Protein AF-A0A7X8DZP9-F1 (afdb_monomer)

pLDDT: mean 87.49, std 11.28, range [55.0, 96.06]

Nearest PDB structures (foldseek):
  3dfg-assembly1_A  TM=8.182E-01  e=3.683E-05  Xanthomonas campestris pv. campestris
  3c1d-assembly3_B  TM=9.321E-01  e=4.011E-04  unclassified
  3c1d-assembly3_A  TM=9.259E-01  e=5.972E-04  unclassified
  3e3v-assembly1_A  TM=7.835E-01  e=2.086E-03  Ligilactobacillus salivarius UCC118
  3d5l-assembly1_A  TM=7.276E-01  e=2.695E-02  Limosilactobacillus reuteri subsp. rodentium

Mean predicted aligned error: 5.86 Å

Sequence (107 aa):
LDKLEARDWLSDLRFAQVQVRQHIYKKHGPIRIKIDLQRKGVQADYIEQALAQEATDWFELALACYQSRFTSEINLEFKEKTKRMRFLQSRGFNPDHIRYALETPTE

Secondary structure (DSSP, 8-state):
-HHHHHHHHHHHHHHHHHHHHHHHHTT--HHHHHHHHHHTT--HHHHHHHHHHTT--HHHHHHHHHHTTS---SS--HHHHHHHHHHHHHTT--HHHHHHHHH----

Radius of gyration: 16.61 Å; Cα contacts (8 Å, |Δi|>4): 107; chains: 1; bounding box: 41×18×54 Å

Structure (mmCIF, N/CA/C/O backbone):
data_AF-A0A7X8DZP9-F1
#
_entry.id   AF-A0A7X8DZP9-F1
#
loop_
_atom_site.group_PDB
_atom_site.id
_atom_site.type_symbol
_atom_site.label_atom_id
_atom_site.label_alt_id
_atom_site.label_comp_id
_atom_site.label_asym_id
_atom_site.label_entity_id
_atom_site.label_seq_id
_atom_site.pdbx_PDB_ins_code
_atom_site.Cartn_x
_atom_site.Cartn_y
_atom_site.Cartn_z
_atom_site.occupancy
_atom_site.B_iso_or_equiv
_atom_site.auth_seq_id
_atom_site.auth_comp_id
_atom_site.auth_asym_id
_atom_site.auth_atom_id
_atom_site.pdbx_PDB_model_num
ATOM 1 N N . LEU A 1 1 ? -19.260 1.835 32.984 1.00 57.28 1 LEU A N 1
ATOM 2 C CA . LEU A 1 1 ? -18.361 2.685 32.168 1.00 57.28 1 LEU A CA 1
ATOM 3 C C . LEU A 1 1 ? -18.331 2.200 30.708 1.00 57.28 1 LEU A C 1
ATOM 5 O O . LEU A 1 1 ? -18.151 2.989 29.796 1.00 57.28 1 LEU A O 1
ATOM 9 N N . ASP A 1 2 ? -18.689 0.936 30.492 1.00 58.47 2 ASP A N 1
ATOM 10 C CA . ASP A 1 2 ? -18.555 0.139 29.261 1.00 58.47 2 ASP A CA 1
ATOM 11 C C . ASP A 1 2 ? -19.340 0.616 28.023 1.00 58.47 2 ASP A C 1
ATOM 13 O O . ASP A 1 2 ? -19.039 0.227 26.899 1.00 58.47 2 ASP A O 1
ATOM 17 N N . LYS A 1 3 ? -20.365 1.464 28.186 1.00 55.00 3 LYS A N 1
ATOM 18 C CA . LYS A 1 3 ? -21.207 1.912 27.056 1.00 55.00 3 LYS A CA 1
ATOM 19 C C . LYS A 1 3 ? -20.599 3.058 26.241 1.00 55.00 3 LYS A C 1
ATOM 21 O O . LYS A 1 3 ? -21.019 3.261 25.103 1.00 55.00 3 LYS A O 1
ATOM 26 N N . LEU A 1 4 ? -19.671 3.822 26.820 1.00 55.97 4 LEU A N 1
ATOM 27 C CA . LEU A 1 4 ? -18.986 4.916 26.122 1.00 55.97 4 LEU A CA 1
ATOM 28 C C . LEU A 1 4 ? -17.803 4.382 25.314 1.00 55.97 4 LEU A C 1
ATOM 30 O O . LEU A 1 4 ? -17.707 4.679 24.129 1.00 55.97 4 LEU A O 1
ATOM 34 N N . GLU A 1 5 ? -17.011 3.489 25.908 1.00 55.75 5 GLU A N 1
ATOM 35 C CA . GLU A 1 5 ? -15.879 2.847 25.233 1.00 55.75 5 GLU A CA 1
ATOM 36 C C . GLU A 1 5 ? -16.332 2.067 23.993 1.00 55.75 5 GLU A C 1
ATOM 38 O O . GLU A 1 5 ? -15.810 2.291 22.909 1.00 55.75 5 GLU A O 1
ATOM 43 N N . ALA A 1 6 ? -17.406 1.273 24.086 1.00 58.91 6 ALA A N 1
ATOM 44 C CA . ALA A 1 6 ? -17.943 0.556 22.926 1.00 58.91 6 ALA A CA 1
ATOM 45 C C . ALA A 1 6 ? -18.430 1.477 21.782 1.00 58.91 6 ALA A C 1
ATOM 47 O O . ALA A 1 6 ? -18.438 1.069 20.618 1.00 58.91 6 ALA A O 1
ATOM 48 N N . ARG A 1 7 ? -18.852 2.714 22.088 1.00 59.50 7 ARG A N 1
ATOM 49 C CA . ARG A 1 7 ? -19.277 3.703 21.081 1.00 59.50 7 ARG A CA 1
ATOM 50 C C . ARG A 1 7 ? -18.092 4.388 20.410 1.00 59.50 7 ARG A C 1
ATOM 52 O O . ARG A 1 7 ? -18.136 4.555 19.191 1.00 59.50 7 ARG A O 1
ATOM 59 N N . ASP A 1 8 ? -17.056 4.728 21.170 1.00 61.78 8 ASP A N 1
ATOM 60 C CA . ASP A 1 8 ? -15.810 5.265 20.615 1.00 61.78 8 ASP A CA 1
ATOM 61 C C . ASP A 1 8 ? -15.100 4.212 19.752 1.00 61.78 8 ASP A C 1
ATOM 63 O O . ASP A 1 8 ? -14.679 4.506 18.636 1.00 61.78 8 ASP A O 1
ATOM 67 N N . TRP A 1 9 ? -15.102 2.945 20.175 1.00 60.16 9 TRP A N 1
ATOM 68 C CA . TRP A 1 9 ? -14.533 1.827 19.412 1.00 60.16 9 TRP A CA 1
ATOM 69 C C . TRP A 1 9 ? -15.204 1.620 18.049 1.00 60.16 9 TRP A C 1
ATOM 71 O O . TRP A 1 9 ? -14.531 1.407 17.038 1.00 60.16 9 TRP A O 1
ATOM 81 N N . LEU A 1 10 ? -16.538 1.725 17.987 1.00 64.69 10 LEU A N 1
ATOM 82 C CA . LEU A 1 10 ? -17.269 1.640 16.718 1.00 64.69 10 LEU A CA 1
ATOM 83 C C . LEU A 1 10 ? -16.968 2.828 15.791 1.00 64.69 10 LEU A C 1
ATOM 85 O O . LEU A 1 10 ? -17.066 2.697 14.567 1.00 64.69 10 LEU A O 1
ATOM 89 N N . SER A 1 11 ? -16.630 3.985 16.365 1.00 79.62 11 SER A N 1
ATOM 90 C CA . SER A 1 11 ? -16.217 5.169 15.615 1.00 79.62 11 SER A CA 1
ATOM 91 C C . SER A 1 11 ? -14.817 4.984 15.030 1.00 79.62 11 SER A C 1
ATOM 93 O O . SER A 1 11 ? -14.631 5.220 13.836 1.00 79.62 11 SER A O 1
ATOM 95 N N . ASP A 1 12 ? -13.870 4.472 15.819 1.00 84.50 12 ASP A N 1
ATOM 96 C CA . ASP A 1 12 ? -12.480 4.259 15.400 1.00 84.50 12 ASP A CA 1
ATOM 97 C C . ASP A 1 12 ? -12.354 3.219 14.288 1.00 84.50 12 ASP A C 1
ATOM 99 O O . ASP A 1 12 ? -11.662 3.462 13.296 1.00 84.50 12 ASP A O 1
ATOM 103 N N . LEU A 1 13 ? -13.069 2.094 14.386 1.00 88.75 13 LEU A N 1
ATOM 104 C CA . LEU A 1 13 ? -13.073 1.090 13.321 1.00 88.75 13 LEU A CA 1
ATOM 105 C C . LEU A 1 13 ? -13.692 1.643 12.031 1.00 88.75 13 LEU A C 1
ATOM 107 O O . 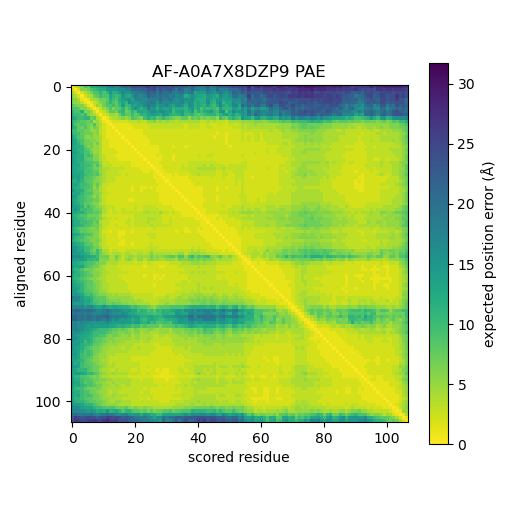LEU A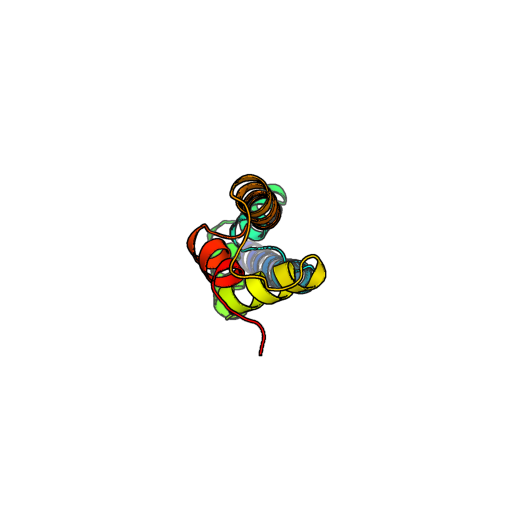 1 13 ? -13.130 1.473 10.948 1.00 88.75 13 LEU A O 1
ATOM 111 N N . ARG A 1 14 ? -14.829 2.346 12.126 1.00 88.62 14 ARG A N 1
ATOM 112 C CA . ARG A 1 14 ? -15.471 2.960 10.953 1.00 88.62 14 ARG A CA 1
ATOM 113 C C . ARG A 1 14 ? -14.573 4.023 10.326 1.00 88.62 14 ARG A C 1
ATOM 115 O O . ARG A 1 14 ? -14.469 4.110 9.102 1.00 88.62 14 ARG A O 1
ATOM 122 N N . PHE A 1 15 ? -13.908 4.820 11.155 1.00 90.38 15 PHE A N 1
ATOM 123 C CA . PHE A 1 15 ? -12.929 5.793 10.703 1.00 90.38 15 PHE A CA 1
ATOM 124 C C . PHE A 1 15 ? -11.763 5.103 9.987 1.00 90.38 15 PHE A C 1
ATOM 126 O O . PHE A 1 15 ? -11.425 5.499 8.871 1.00 90.38 15 PHE A O 1
ATOM 133 N N . ALA A 1 16 ? -11.209 4.033 10.565 1.00 93.50 16 ALA A N 1
ATOM 134 C CA . ALA A 1 16 ? -10.149 3.239 9.957 1.00 93.50 16 ALA A CA 1
ATOM 135 C C . ALA A 1 16 ? -10.561 2.698 8.580 1.00 93.50 16 ALA A C 1
ATOM 137 O O . ALA A 1 16 ? -9.837 2.909 7.611 1.00 93.50 16 ALA A O 1
ATOM 138 N N . GLN A 1 17 ? -11.750 2.101 8.455 1.00 93.50 17 GLN A N 1
ATOM 139 C CA . GLN A 1 17 ? -12.287 1.593 7.183 1.00 93.50 17 GLN A CA 1
ATOM 140 C C . GLN A 1 17 ? -12.382 2.684 6.109 1.00 93.50 17 GLN A C 1
ATOM 142 O O . GLN A 1 17 ? -11.913 2.506 4.984 1.00 93.50 17 GLN A O 1
ATOM 147 N N . VAL A 1 18 ? -12.962 3.841 6.447 1.00 93.62 18 VAL A N 1
ATOM 148 C CA . VAL A 1 18 ? -13.096 4.961 5.500 1.00 93.62 18 VAL A CA 1
ATOM 149 C C . VAL A 1 18 ? -11.723 5.452 5.045 1.00 93.62 18 VAL A C 1
ATOM 151 O O . VAL A 1 18 ? -11.512 5.696 3.857 1.00 93.62 18 VAL A O 1
ATOM 154 N N . GLN A 1 19 ? -10.771 5.574 5.967 1.00 93.88 19 GLN A N 1
ATOM 155 C CA . GLN A 1 19 ? -9.405 5.979 5.644 1.00 93.88 19 GLN A CA 1
ATOM 156 C C . GLN A 1 19 ? -8.693 4.937 4.772 1.00 93.88 19 GLN A C 1
ATOM 158 O O . GLN A 1 19 ? -8.098 5.311 3.764 1.00 93.88 19 GLN A O 1
ATOM 163 N N . VAL A 1 20 ? -8.792 3.644 5.096 1.00 94.75 20 VAL A N 1
ATOM 164 C CA . VAL A 1 20 ? -8.239 2.547 4.283 1.00 94.75 20 VAL A CA 1
ATOM 165 C C . VAL A 1 20 ? -8.743 2.658 2.842 1.00 94.75 20 VAL A C 1
ATOM 167 O O . VAL A 1 20 ? -7.930 2.756 1.923 1.00 94.75 20 VAL A O 1
ATOM 170 N N . ARG A 1 21 ? -10.061 2.788 2.637 1.00 93.81 21 ARG A N 1
ATOM 171 C CA . ARG A 1 21 ? -10.665 2.968 1.303 1.00 93.81 21 ARG A CA 1
ATOM 172 C C . ARG A 1 21 ? -10.138 4.187 0.562 1.00 93.81 21 ARG A C 1
ATOM 174 O O . ARG A 1 21 ? -9.775 4.096 -0.609 1.00 93.81 21 ARG A O 1
ATOM 181 N N . GLN A 1 22 ? -10.056 5.334 1.236 1.00 94.12 22 GLN A N 1
ATOM 182 C CA . GLN A 1 22 ? -9.516 6.555 0.632 1.00 94.12 22 GLN A CA 1
ATOM 183 C C . GLN A 1 22 ? -8.060 6.383 0.189 1.00 94.12 22 GLN A C 1
ATOM 185 O O . GLN A 1 22 ? -7.651 6.925 -0.839 1.00 94.12 22 GLN A O 1
ATOM 190 N N . HIS A 1 23 ? -7.264 5.651 0.961 1.00 94.50 23 HIS A N 1
ATOM 191 C CA . HIS A 1 23 ? -5.881 5.369 0.615 1.00 94.50 23 HIS A CA 1
ATOM 192 C C . HIS A 1 23 ? -5.750 4.355 -0.527 1.00 94.50 23 HIS A C 1
ATOM 194 O O . HIS A 1 23 ? -4.905 4.554 -1.400 1.00 94.50 23 HIS A O 1
ATOM 200 N N . ILE A 1 24 ? -6.598 3.325 -0.564 1.00 94.12 24 ILE A N 1
ATOM 201 C CA . ILE A 1 24 ? -6.661 2.363 -1.674 1.00 94.12 24 ILE A CA 1
ATOM 202 C C . ILE A 1 24 ? -7.027 3.082 -2.971 1.00 94.12 24 ILE A C 1
ATOM 204 O O . ILE A 1 24 ? -6.340 2.918 -3.974 1.00 94.12 24 ILE A O 1
ATOM 208 N N . TYR A 1 25 ? -8.018 3.978 -2.937 1.00 92.88 25 TYR A N 1
ATOM 209 C CA . TYR A 1 25 ? -8.380 4.802 -4.094 1.00 92.88 25 TYR A CA 1
ATOM 210 C C . TYR A 1 25 ? -7.203 5.661 -4.595 1.00 92.88 25 TYR A C 1
ATOM 212 O O . TYR A 1 25 ? -7.016 5.856 -5.795 1.00 92.88 25 TYR A O 1
ATOM 220 N N . LYS A 1 26 ? -6.349 6.133 -3.678 1.00 93.06 26 LYS A N 1
ATOM 221 C CA . LYS A 1 26 ? -5.102 6.859 -3.988 1.00 93.06 26 LYS A CA 1
ATOM 222 C C . LYS A 1 26 ? -3.926 5.944 -4.358 1.00 93.06 26 LYS A C 1
ATOM 224 O O . LYS A 1 26 ? -2.829 6.446 -4.608 1.00 93.06 26 LYS A O 1
ATOM 229 N N . LYS A 1 27 ? -4.137 4.626 -4.409 1.00 94.19 27 LYS A N 1
ATOM 230 C CA . LYS A 1 27 ? -3.128 3.599 -4.699 1.00 94.19 27 LYS A CA 1
ATOM 231 C C . LYS A 1 27 ? -1.947 3.639 -3.723 1.00 94.19 27 LYS A C 1
ATOM 233 O O . LYS A 1 27 ? -0.781 3.574 -4.117 1.00 94.19 27 LYS A O 1
ATOM 238 N N . HIS A 1 28 ? -2.247 3.813 -2.439 1.00 95.19 28 HIS A N 1
ATOM 239 C CA . HIS A 1 28 ? -1.269 3.670 -1.366 1.00 95.19 28 HIS A CA 1
ATOM 240 C C . HIS A 1 28 ? -1.180 2.211 -0.918 1.00 95.19 28 HIS A C 1
ATOM 242 O O . HIS A 1 28 ? -2.192 1.526 -0.805 1.00 95.19 28 HIS A O 1
ATOM 248 N N . GLY A 1 29 ? 0.038 1.758 -0.635 1.00 94.25 29 GLY A N 1
ATOM 249 C CA . GLY A 1 29 ? 0.283 0.425 -0.106 1.00 94.25 29 GLY A CA 1
ATOM 250 C C . GLY A 1 29 ? -0.002 0.317 1.398 1.00 94.25 29 GLY A C 1
ATOM 251 O O . GLY A 1 29 ? -0.132 1.333 2.097 1.00 94.25 29 GLY A O 1
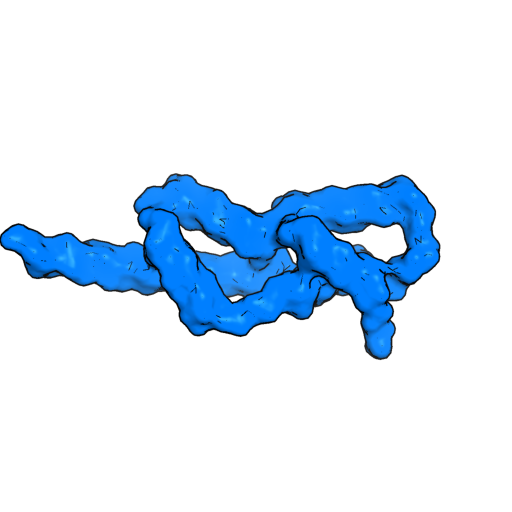ATOM 252 N N . PRO A 1 30 ? -0.050 -0.916 1.925 1.00 94.56 30 PRO A N 1
ATOM 253 C CA . PRO A 1 30 ? -0.514 -1.191 3.282 1.00 94.56 30 PRO A CA 1
ATOM 254 C C . PRO A 1 30 ? 0.378 -0.559 4.360 1.00 94.56 30 PRO A C 1
ATOM 256 O O . PRO A 1 30 ? -0.135 -0.094 5.378 1.00 94.56 30 PRO A O 1
ATOM 259 N N . ILE A 1 31 ? 1.696 -0.446 4.128 1.00 94.81 31 ILE A N 1
ATOM 260 C CA . ILE A 1 31 ? 2.617 0.194 5.084 1.00 94.81 31 ILE A CA 1
ATOM 261 C C . ILE A 1 31 ? 2.244 1.666 5.268 1.00 94.81 31 ILE A C 1
ATOM 263 O O . ILE A 1 31 ? 2.169 2.162 6.393 1.00 94.81 31 ILE A O 1
ATOM 267 N N . ARG A 1 32 ? 1.997 2.380 4.161 1.00 95.00 32 ARG A N 1
ATOM 268 C CA . ARG A 1 32 ? 1.668 3.809 4.215 1.00 95.00 32 ARG A CA 1
ATOM 269 C C . ARG A 1 32 ? 0.348 4.033 4.93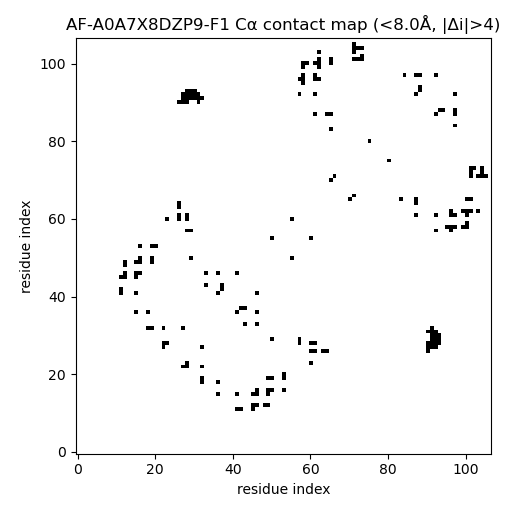9 1.00 95.00 32 ARG A C 1
ATOM 271 O O . ARG A 1 32 ? 0.255 4.948 5.751 1.00 95.00 32 ARG A O 1
ATOM 278 N N . ILE A 1 33 ? -0.638 3.184 4.656 1.00 94.69 33 ILE A N 1
ATOM 279 C CA . ILE A 1 33 ? -1.952 3.212 5.300 1.00 94.69 33 ILE A CA 1
ATOM 280 C C . ILE A 1 33 ? -1.809 3.041 6.812 1.00 94.69 33 ILE A C 1
ATOM 282 O O . ILE A 1 33 ? -2.312 3.874 7.565 1.00 94.69 33 ILE A O 1
ATOM 286 N N . LYS A 1 34 ? -1.059 2.022 7.250 1.00 94.75 34 LYS A N 1
ATOM 287 C CA . LYS A 1 34 ? -0.823 1.749 8.672 1.00 94.75 34 LYS A CA 1
ATOM 288 C C . LYS A 1 34 ? -0.155 2.932 9.373 1.00 94.75 34 LYS A C 1
ATOM 290 O O . LYS A 1 34 ? -0.658 3.379 10.397 1.00 94.75 34 LYS A O 1
ATOM 295 N N . ILE A 1 35 ? 0.904 3.499 8.793 1.00 94.81 35 ILE A N 1
ATOM 296 C CA . ILE A 1 35 ? 1.607 4.657 9.372 1.00 94.81 35 ILE A CA 1
ATOM 297 C C . ILE A 1 35 ? 0.689 5.883 9.474 1.00 94.81 35 ILE A C 1
ATOM 299 O O . ILE A 1 35 ? 0.659 6.543 10.512 1.00 94.81 35 ILE A O 1
ATOM 303 N N . ASP A 1 36 ? -0.054 6.210 8.414 1.00 94.12 36 ASP A N 1
ATOM 304 C CA . ASP A 1 36 ? -0.903 7.406 8.402 1.00 94.12 36 ASP A CA 1
ATOM 305 C C . ASP A 1 36 ? -2.094 7.274 9.369 1.00 94.12 36 ASP A C 1
ATOM 307 O O . ASP A 1 36 ? -2.490 8.265 9.983 1.00 94.12 36 ASP A O 1
ATOM 311 N N . LEU A 1 37 ? -2.630 6.065 9.563 1.00 93.19 37 LEU A N 1
ATOM 312 C CA . LEU A 1 37 ? -3.666 5.785 10.563 1.00 93.19 37 LEU A CA 1
ATOM 313 C C . LEU A 1 37 ? -3.129 5.800 11.997 1.00 93.19 37 LEU A C 1
ATOM 315 O O . LEU A 1 37 ? -3.741 6.422 12.863 1.00 93.19 37 LEU A O 1
ATOM 319 N N . GLN A 1 38 ? -1.962 5.201 12.240 1.00 93.50 38 GLN A N 1
ATOM 320 C CA . GLN A 1 38 ? -1.304 5.241 13.551 1.00 93.50 38 GLN A CA 1
ATOM 321 C C . GLN A 1 38 ? -1.009 6.682 13.984 1.00 93.50 38 GLN A C 1
ATOM 323 O O . GLN A 1 38 ? -1.249 7.053 15.129 1.00 93.50 38 GLN A O 1
ATOM 328 N N . ARG A 1 39 ? -0.563 7.537 13.054 1.00 92.75 39 ARG A N 1
ATOM 329 C CA . ARG A 1 39 ? -0.349 8.974 13.311 1.00 92.75 39 ARG A CA 1
ATOM 330 C C . ARG A 1 39 ? -1.625 9.732 13.667 1.00 92.75 39 ARG A C 1
ATOM 332 O O . ARG A 1 39 ? -1.545 10.758 14.331 1.00 92.75 39 ARG A O 1
ATOM 339 N N . LYS A 1 40 ? -2.784 9.247 13.221 1.00 90.25 40 LYS A N 1
ATOM 340 C CA . LYS A 1 40 ? -4.103 9.802 13.557 1.00 90.25 40 LYS A CA 1
ATOM 341 C C . LYS A 1 40 ? -4.655 9.264 14.882 1.00 90.25 40 LYS A C 1
ATOM 343 O O . LYS A 1 40 ? -5.766 9.629 15.243 1.00 90.25 40 LYS A O 1
ATOM 348 N N . GLY A 1 41 ? -3.898 8.425 15.594 1.00 89.50 41 GLY A N 1
ATOM 349 C CA . GLY A 1 41 ? -4.289 7.864 16.888 1.00 89.50 41 GLY A CA 1
ATOM 350 C C . GLY A 1 41 ? -5.137 6.595 16.802 1.00 89.50 41 GLY A C 1
ATOM 351 O O . GLY A 1 41 ? -5.623 6.131 17.826 1.00 89.50 41 GLY A O 1
ATOM 352 N N . VAL A 1 42 ? -5.307 6.012 15.611 1.00 91.19 42 VAL A N 1
ATOM 353 C CA . VAL A 1 42 ? -6.076 4.771 15.451 1.00 91.19 42 VAL A CA 1
ATOM 354 C C . VAL A 1 42 ? -5.261 3.592 15.979 1.00 91.19 42 VAL A C 1
ATOM 356 O O . VAL A 1 42 ? -4.095 3.421 15.608 1.00 91.19 42 VAL A O 1
ATOM 359 N N . GLN A 1 43 ? -5.874 2.762 16.825 1.00 91.38 43 GLN A N 1
ATOM 360 C CA . GLN A 1 43 ? -5.211 1.576 17.366 1.00 91.38 43 GLN A CA 1
ATOM 361 C C . GLN A 1 43 ? -4.867 0.559 16.271 1.00 91.38 43 GLN A C 1
ATOM 363 O O . GLN A 1 43 ? -5.604 0.397 15.297 1.00 91.38 43 GLN A O 1
ATOM 368 N N . ALA A 1 44 ? -3.749 -0.151 16.452 1.00 90.38 44 ALA A N 1
ATOM 369 C CA . ALA A 1 44 ? -3.250 -1.128 15.484 1.00 90.38 44 ALA A CA 1
ATOM 370 C C . ALA A 1 44 ? -4.290 -2.211 15.153 1.00 90.38 44 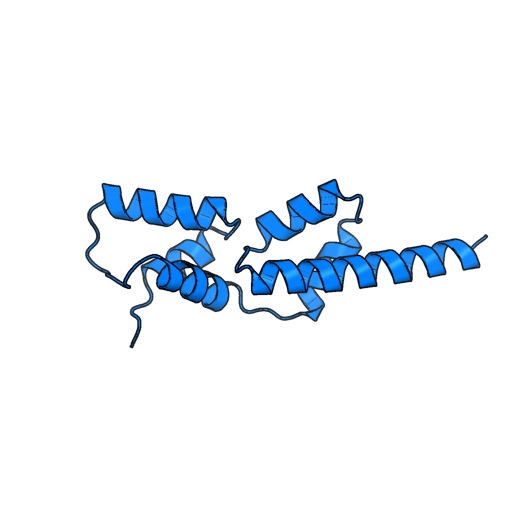ALA A C 1
ATOM 372 O O . ALA A 1 44 ? -4.474 -2.521 13.978 1.00 90.38 44 ALA A O 1
ATOM 373 N N . ASP A 1 45 ? -5.024 -2.689 16.156 1.00 91.75 45 ASP A N 1
ATOM 374 C CA . ASP A 1 45 ? -6.047 -3.725 16.000 1.00 91.75 45 ASP A CA 1
ATOM 375 C C . ASP A 1 45 ? -7.166 -3.286 15.043 1.00 91.75 45 ASP A C 1
ATOM 377 O O . ASP A 1 45 ? -7.577 -4.053 14.172 1.00 91.75 45 ASP A O 1
ATOM 381 N N . TYR A 1 46 ? -7.623 -2.030 15.131 1.00 92.25 46 TYR A N 1
ATOM 382 C CA . TYR A 1 46 ? -8.641 -1.492 14.218 1.00 92.25 46 TYR A CA 1
ATOM 383 C C . TYR A 1 46 ? -8.112 -1.292 12.802 1.00 92.25 46 TYR A C 1
ATOM 385 O O . TYR A 1 46 ? -8.851 -1.482 11.837 1.00 92.25 46 TYR A O 1
ATOM 393 N N . ILE A 1 47 ? -6.836 -0.929 12.658 1.00 92.69 47 ILE A N 1
ATOM 394 C CA . ILE A 1 47 ? -6.192 -0.809 11.346 1.00 92.69 47 ILE A CA 1
ATOM 395 C C . ILE A 1 47 ? -6.125 -2.181 10.677 1.00 92.69 47 ILE A C 1
ATOM 397 O O . ILE A 1 47 ? -6.477 -2.308 9.507 1.00 92.69 47 ILE A O 1
ATOM 401 N N . GLU A 1 48 ? -5.692 -3.204 11.411 1.00 92.50 48 GLU A N 1
ATOM 402 C CA . GLU A 1 48 ? -5.573 -4.567 10.892 1.00 92.50 48 GLU A CA 1
ATOM 403 C C . GLU A 1 48 ? -6.941 -5.154 10.549 1.00 92.50 48 GLU A C 1
ATOM 405 O O . GLU A 1 48 ? -7.109 -5.695 9.457 1.00 92.50 48 GLU A O 1
ATOM 410 N N . GLN A 1 49 ? -7.951 -4.939 11.397 1.00 92.75 49 GLN A N 1
ATOM 411 C CA . GLN A 1 49 ? -9.333 -5.306 11.086 1.00 92.75 49 GLN A CA 1
ATOM 412 C C . GLN A 1 49 ? -9.861 -4.589 9.836 1.00 92.75 49 GLN A C 1
ATOM 414 O O . GLN A 1 49 ? -10.459 -5.230 8.973 1.00 92.75 49 GLN A O 1
ATOM 419 N N . ALA A 1 50 ? -9.634 -3.280 9.703 1.00 92.69 50 ALA A N 1
ATOM 420 C CA . ALA A 1 50 ? -10.087 -2.515 8.544 1.00 92.69 50 ALA A CA 1
ATOM 421 C C . ALA A 1 50 ? -9.400 -2.963 7.242 1.00 92.69 50 ALA A C 1
ATOM 423 O O . ALA A 1 50 ? -10.061 -3.089 6.214 1.00 92.69 50 ALA A O 1
ATOM 424 N N . LEU A 1 51 ? -8.091 -3.238 7.285 1.00 91.75 51 LEU A N 1
ATOM 425 C CA . LEU A 1 51 ? -7.341 -3.769 6.142 1.00 91.75 51 LEU A CA 1
ATOM 426 C C . LEU A 1 51 ? -7.820 -5.173 5.751 1.00 91.75 51 LEU A C 1
ATOM 428 O O . LEU A 1 51 ? -7.956 -5.455 4.563 1.00 91.75 51 LEU A O 1
ATOM 432 N N . ALA A 1 52 ? -8.094 -6.037 6.732 1.00 91.06 52 ALA A N 1
ATOM 433 C CA . ALA A 1 52 ? -8.574 -7.394 6.489 1.00 91.06 52 ALA A CA 1
ATOM 434 C C . ALA A 1 52 ? -9.981 -7.413 5.870 1.00 91.06 52 ALA A C 1
ATOM 436 O O .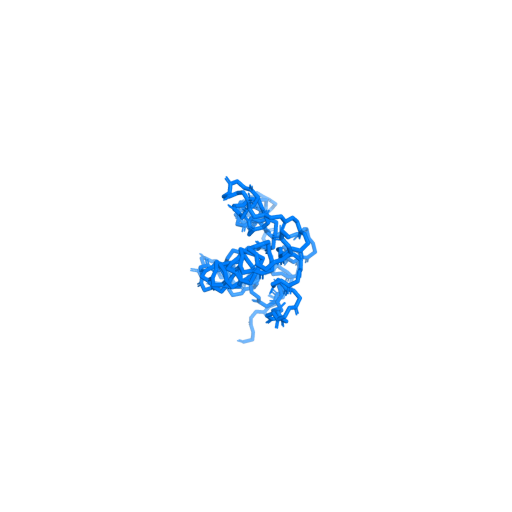 ALA A 1 52 ? -10.242 -8.196 4.961 1.00 91.06 52 ALA A O 1
ATOM 437 N N . GLN A 1 53 ? -10.881 -6.537 6.326 1.00 91.06 53 GLN A N 1
ATOM 438 C CA . GLN A 1 53 ? -12.259 -6.475 5.827 1.00 91.06 53 GLN A CA 1
ATOM 439 C C . GLN A 1 53 ? -12.373 -5.947 4.397 1.00 91.06 53 GLN A C 1
ATOM 441 O O . GLN A 1 53 ? -13.284 -6.344 3.678 1.00 91.06 53 GLN A O 1
ATOM 446 N N . GLU A 1 54 ? -11.468 -5.063 3.979 1.00 88.94 54 GLU A N 1
ATOM 447 C CA . GLU A 1 54 ? -11.483 -4.534 2.614 1.00 88.94 54 GLU A CA 1
ATOM 448 C C . GLU A 1 54 ? -10.956 -5.556 1.586 1.00 88.94 54 GLU A C 1
ATOM 450 O O . GLU A 1 54 ? -11.130 -5.347 0.389 1.00 88.94 54 GLU A O 1
ATOM 455 N N . ALA A 1 55 ? -10.323 -6.653 2.040 1.00 83.25 55 ALA A N 1
ATOM 456 C CA . ALA A 1 55 ? -9.865 -7.784 1.221 1.00 83.25 55 ALA A CA 1
ATOM 457 C C . ALA A 1 55 ? -9.132 -7.365 -0.071 1.00 83.25 55 ALA A C 1
ATOM 459 O O . ALA A 1 55 ? -9.307 -7.954 -1.136 1.00 83.25 55 ALA A O 1
ATOM 460 N N . THR A 1 56 ? -8.335 -6.298 0.012 1.00 89.38 56 THR A N 1
ATOM 461 C CA . THR A 1 56 ? -7.709 -5.678 -1.157 1.00 89.38 56 THR A CA 1
ATOM 462 C C . THR A 1 56 ? -6.536 -6.502 -1.660 1.00 89.38 56 THR A C 1
ATOM 464 O O . THR A 1 56 ? -5.639 -6.853 -0.890 1.00 89.38 56 THR A O 1
ATOM 467 N N . ASP A 1 57 ? -6.493 -6.726 -2.971 1.00 94.00 57 ASP A N 1
ATOM 468 C CA . ASP A 1 57 ? -5.311 -7.272 -3.622 1.00 94.00 57 ASP A CA 1
ATOM 469 C C . ASP A 1 57 ? -4.225 -6.191 -3.744 1.00 94.00 57 ASP A C 1
ATOM 471 O O . ASP A 1 57 ? -4.269 -5.286 -4.585 1.00 94.00 57 ASP A O 1
ATOM 475 N N . TRP A 1 58 ? -3.236 -6.264 -2.855 1.00 94.44 58 TRP A N 1
ATOM 476 C CA . TRP A 1 58 ? -2.129 -5.315 -2.824 1.00 94.44 58 TRP A CA 1
ATOM 477 C C . TRP A 1 58 ? -1.147 -5.482 -3.985 1.00 94.44 58 TRP A C 1
ATOM 479 O O . TRP A 1 58 ? -0.427 -4.525 -4.285 1.00 94.44 58 TRP A O 1
ATOM 489 N N . PHE A 1 59 ? -1.098 -6.659 -4.615 1.00 94.81 59 PHE A N 1
ATOM 490 C CA . PHE A 1 59 ? -0.258 -6.918 -5.781 1.00 94.81 59 PHE A CA 1
ATOM 491 C C . PHE A 1 59 ? -0.835 -6.198 -6.998 1.00 94.81 59 PHE A C 1
ATOM 493 O O . PHE A 1 59 ? -0.141 -5.384 -7.614 1.00 94.81 59 PHE A O 1
ATOM 500 N N . GLU A 1 60 ? -2.130 -6.384 -7.251 1.00 94.19 60 GLU A N 1
ATOM 501 C CA . GLU A 1 60 ? -2.852 -5.686 -8.319 1.00 94.19 60 GLU A CA 1
ATOM 502 C C . GLU A 1 60 ? -2.875 -4.170 -8.096 1.00 94.19 60 GLU A C 1
ATOM 504 O O . GLU A 1 60 ? -2.644 -3.382 -9.016 1.00 94.19 60 GLU A O 1
ATOM 509 N N . LEU A 1 61 ? -3.053 -3.718 -6.848 1.00 94.94 61 LEU A N 1
ATOM 510 C CA . LEU A 1 61 ? -3.000 -2.288 -6.541 1.00 94.94 61 LEU A CA 1
ATOM 511 C C . LEU A 1 61 ? -1.606 -1.687 -6.797 1.00 94.94 61 LEU A C 1
ATOM 513 O O . LEU A 1 61 ? -1.500 -0.547 -7.264 1.00 94.94 61 LEU A O 1
ATOM 517 N N . ALA A 1 62 ? -0.533 -2.431 -6.505 1.00 94.75 62 ALA A N 1
ATOM 518 C CA . ALA A 1 62 ? 0.834 -2.005 -6.798 1.00 94.75 62 ALA A CA 1
ATOM 519 C C . ALA A 1 62 ? 1.084 -1.921 -8.307 1.00 94.75 62 ALA A C 1
ATOM 521 O O . ALA A 1 62 ? 1.658 -0.929 -8.767 1.00 94.75 62 ALA A O 1
ATOM 522 N N . LEU A 1 63 ? 0.602 -2.904 -9.072 1.00 93.44 63 LEU A N 1
ATOM 523 C CA . LEU A 1 63 ? 0.673 -2.917 -10.531 1.00 93.44 63 LEU A CA 1
ATOM 524 C C . LEU A 1 63 ? -0.096 -1.731 -11.133 1.00 93.44 63 LEU A C 1
ATOM 526 O O . LEU A 1 63 ? 0.478 -0.936 -11.877 1.00 93.44 63 LEU A O 1
ATOM 530 N N . ALA A 1 64 ? -1.338 -1.500 -10.707 1.00 93.19 64 ALA A N 1
ATOM 531 C CA . ALA A 1 64 ? -2.141 -0.358 -11.143 1.00 93.19 64 ALA A CA 1
ATOM 532 C C . ALA A 1 64 ? -1.534 0.999 -10.731 1.00 93.19 64 ALA A C 1
ATOM 534 O O . ALA A 1 64 ? -1.742 2.028 -11.392 1.00 93.19 64 ALA A O 1
ATOM 535 N N . CYS A 1 65 ? -0.804 1.051 -9.610 1.00 94.06 65 CYS A N 1
ATOM 536 C CA . CYS A 1 65 ? -0.034 2.228 -9.204 1.00 94.06 65 CYS A CA 1
ATOM 537 C C . CYS A 1 65 ? 1.164 2.447 -10.124 1.00 94.06 65 CYS A C 1
ATOM 539 O O . CYS A 1 65 ? 1.443 3.580 -10.522 1.00 94.06 65 CYS A O 1
ATOM 541 N N . TYR A 1 66 ? 1.873 1.377 -10.455 1.00 93.25 66 TYR A N 1
ATOM 542 C CA . TYR A 1 66 ? 3.026 1.405 -11.333 1.00 93.25 66 TYR A CA 1
ATOM 543 C C . TYR A 1 66 ? 2.648 1.844 -12.752 1.00 93.25 66 TYR A C 1
ATOM 545 O O . TYR A 1 66 ? 3.182 2.845 -13.233 1.00 93.25 66 TYR A O 1
ATOM 553 N N . GLN A 1 67 ? 1.644 1.197 -13.348 1.00 91.50 67 GLN A N 1
ATOM 554 C CA . GLN A 1 67 ? 1.122 1.482 -14.689 1.00 91.50 67 GLN A CA 1
ATOM 555 C C . GLN A 1 67 ? 0.592 2.913 -14.838 1.00 91.50 67 GLN A C 1
ATOM 557 O O . GLN A 1 67 ? 0.635 3.490 -15.917 1.00 91.50 67 GLN A O 1
ATOM 562 N N . SER A 1 68 ? 0.136 3.542 -13.745 1.00 91.06 68 SER A N 1
ATOM 563 C CA . SER A 1 68 ? -0.305 4.945 -13.791 1.00 91.06 68 SER A CA 1
ATOM 564 C C . SER A 1 68 ? 0.817 5.949 -14.070 1.00 91.06 68 SER A C 1
ATOM 566 O O . SER A 1 68 ? 0.539 7.110 -14.363 1.00 91.06 68 SER A O 1
ATOM 568 N N . ARG A 1 69 ? 2.080 5.529 -13.933 1.00 89.44 69 ARG A N 1
ATOM 569 C CA . ARG A 1 69 ? 3.255 6.394 -14.091 1.00 89.44 69 ARG A CA 1
ATOM 570 C C . ARG A 1 69 ? 4.283 5.850 -15.077 1.00 89.44 69 ARG A C 1
ATOM 572 O O . ARG A 1 69 ? 5.001 6.644 -15.679 1.00 89.44 69 ARG A O 1
ATOM 579 N N . PHE A 1 70 ? 4.403 4.535 -15.193 1.00 88.31 70 PHE A N 1
ATOM 580 C CA . PHE A 1 70 ? 5.422 3.871 -15.991 1.00 88.31 70 PHE A CA 1
ATOM 581 C C . PHE A 1 70 ? 4.778 2.861 -16.928 1.00 88.31 70 PHE A C 1
ATOM 583 O O . PHE A 1 70 ? 3.844 2.165 -16.544 1.00 88.31 70 PHE A O 1
ATOM 590 N N . THR A 1 71 ? 5.328 2.736 -18.128 1.00 82.69 71 THR A N 1
ATOM 591 C CA . THR A 1 71 ? 5.005 1.627 -19.024 1.00 82.69 71 THR A CA 1
ATOM 592 C C . THR A 1 71 ? 5.628 0.341 -18.482 1.00 82.69 71 THR A C 1
ATOM 594 O O . THR A 1 71 ? 6.783 0.352 -18.031 1.00 82.69 71 THR A O 1
ATOM 597 N N . SER A 1 72 ? 4.880 -0.765 -18.511 1.00 74.31 72 SER A N 1
ATOM 598 C CA . SER A 1 72 ? 5.415 -2.083 -18.164 1.00 74.31 72 SER A CA 1
ATOM 599 C C . SER A 1 72 ? 6.473 -2.502 -19.175 1.00 74.31 72 SER A C 1
ATOM 601 O O . SER A 1 72 ? 6.177 -2.854 -20.310 1.00 74.31 72 SER A O 1
ATOM 603 N N . GLU A 1 73 ? 7.723 -2.450 -18.734 1.00 77.31 73 GLU A N 1
ATOM 604 C CA . GLU A 1 73 ? 8.904 -2.847 -19.487 1.00 77.31 73 GLU A CA 1
ATOM 605 C C . GLU A 1 73 ? 9.730 -3.767 -18.597 1.00 77.31 73 GLU A C 1
ATOM 607 O O . GLU A 1 73 ? 10.001 -3.441 -17.440 1.00 77.31 73 GLU A O 1
ATOM 612 N N . ILE A 1 74 ? 10.130 -4.910 -19.145 1.00 69.50 74 ILE A N 1
ATOM 613 C CA . ILE A 1 74 ? 10.836 -5.962 -18.402 1.00 69.50 74 ILE A CA 1
ATOM 614 C C . ILE A 1 74 ? 12.360 -5.744 -18.480 1.00 69.50 74 ILE A C 1
ATOM 616 O O . ILE A 1 74 ? 13.095 -6.034 -17.537 1.00 69.50 74 ILE A O 1
ATOM 620 N N . ASN A 1 75 ? 12.840 -5.145 -19.575 1.00 76.94 75 ASN A N 1
ATOM 621 C CA . ASN A 1 75 ? 14.258 -4.877 -19.827 1.00 76.94 75 ASN A CA 1
ATOM 622 C C . ASN A 1 75 ? 14.658 -3.471 -19.372 1.00 76.94 75 ASN A C 1
ATOM 624 O O . ASN A 1 75 ? 14.964 -2.595 -20.178 1.00 76.94 75 ASN A O 1
ATOM 628 N N .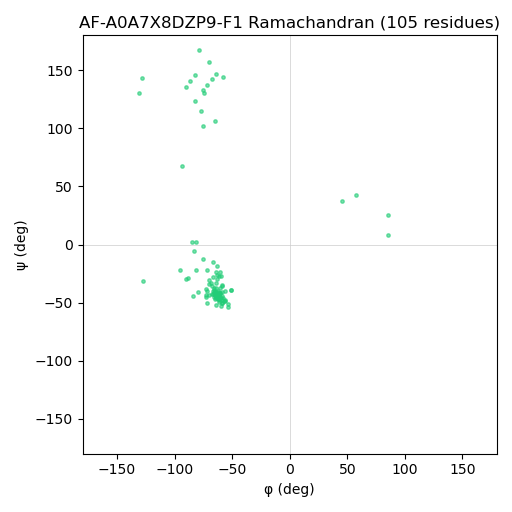 LEU A 1 76 ? 14.632 -3.254 -18.059 1.00 81.69 76 LEU A N 1
ATOM 629 C CA . LEU A 1 76 ? 15.007 -1.976 -17.464 1.00 81.69 76 LEU A CA 1
ATOM 630 C C . LEU A 1 76 ? 16.490 -1.920 -17.127 1.00 81.69 76 LEU A C 1
ATOM 632 O O . LEU A 1 76 ? 17.034 -2.820 -16.487 1.00 81.69 76 LEU A O 1
ATOM 636 N N . GLU A 1 77 ? 17.121 -0.795 -17.459 1.00 88.69 77 GLU A N 1
ATOM 637 C CA . GLU A 1 77 ? 18.442 -0.465 -16.936 1.00 88.69 77 GLU A CA 1
ATOM 638 C C . GLU A 1 77 ? 18.403 -0.436 -15.395 1.00 88.69 77 GLU A C 1
ATOM 640 O O . GLU A 1 77 ? 17.428 0.024 -14.789 1.00 88.69 77 GLU A O 1
ATOM 645 N N . PHE A 1 78 ? 19.478 -0.880 -14.736 1.00 87.62 78 PHE A N 1
ATOM 646 C CA . PHE A 1 78 ? 19.563 -0.964 -13.271 1.00 87.62 78 PHE A CA 1
ATOM 647 C C . PHE A 1 78 ? 19.169 0.346 -12.561 1.00 87.62 78 PHE A C 1
ATOM 649 O O . PHE A 1 78 ? 18.475 0.342 -11.536 1.00 87.62 78 PHE A O 1
ATOM 656 N N . LYS A 1 79 ? 19.572 1.486 -13.134 1.00 89.94 79 LYS A N 1
ATOM 657 C CA . LYS A 1 79 ? 19.251 2.820 -12.618 1.00 89.94 79 LYS A CA 1
ATOM 658 C C . LYS A 1 79 ? 17.748 3.114 -12.674 1.00 89.94 79 LYS A C 1
ATOM 660 O O . LYS A 1 79 ? 17.185 3.609 -11.694 1.00 89.94 79 LYS A O 1
ATOM 665 N N . GLU A 1 80 ? 17.091 2.769 -13.778 1.00 89.00 80 GLU A N 1
ATOM 666 C CA . GLU A 1 80 ? 15.651 2.968 -13.960 1.00 89.00 80 GLU A CA 1
ATOM 667 C C . GLU A 1 80 ? 14.841 1.987 -13.098 1.00 89.00 80 GLU A C 1
ATOM 669 O O . GLU A 1 80 ? 13.895 2.406 -12.428 1.00 89.00 80 GLU A O 1
ATOM 674 N N . LYS A 1 81 ? 15.274 0.721 -12.989 1.00 89.06 81 LYS A N 1
ATOM 675 C CA . LYS A 1 81 ? 14.679 -0.260 -12.064 1.00 89.06 81 LYS A CA 1
ATOM 676 C C . LYS A 1 81 ? 14.703 0.253 -10.623 1.00 89.06 81 LYS A C 1
ATOM 678 O O . LYS A 1 81 ? 13.672 0.272 -9.955 1.00 89.06 81 LYS A O 1
ATOM 683 N N . THR A 1 82 ? 15.844 0.765 -10.161 1.00 91.00 82 THR A N 1
ATOM 684 C CA . THR A 1 82 ? 15.984 1.320 -8.803 1.00 91.00 82 THR A CA 1
ATOM 685 C C . THR A 1 82 ? 15.058 2.517 -8.571 1.00 91.00 82 THR A C 1
ATOM 687 O O . THR A 1 82 ? 14.428 2.634 -7.518 1.00 91.00 82 THR A O 1
ATOM 690 N N . LYS A 1 83 ? 14.935 3.416 -9.552 1.00 92.44 83 LYS A N 1
ATOM 691 C CA . LYS A 1 83 ? 14.030 4.574 -9.487 1.00 92.44 83 LYS A CA 1
ATOM 692 C C . LYS A 1 83 ? 12.562 4.145 -9.404 1.00 92.44 83 LYS A C 1
ATOM 694 O O . LYS A 1 83 ? 11.819 4.679 -8.578 1.00 92.44 83 LYS A O 1
ATOM 699 N N . ARG A 1 84 ? 12.159 3.165 -10.215 1.00 92.81 84 ARG A N 1
ATOM 700 C CA . ARG A 1 84 ? 10.811 2.583 -10.212 1.00 92.81 84 ARG A CA 1
ATOM 701 C C . ARG A 1 84 ? 10.499 1.863 -8.891 1.00 92.81 84 ARG A C 1
ATOM 703 O O . ARG A 1 84 ? 9.438 2.094 -8.313 1.00 92.81 84 ARG A O 1
ATOM 710 N N . MET A 1 85 ? 11.453 1.109 -8.336 1.00 92.81 85 MET A N 1
ATOM 711 C CA . MET A 1 85 ? 11.336 0.511 -6.996 1.00 92.81 85 MET A CA 1
ATOM 712 C C . MET A 1 85 ? 11.127 1.578 -5.916 1.00 92.81 85 MET A C 1
ATOM 714 O O . MET A 1 85 ? 10.181 1.487 -5.137 1.00 92.81 85 MET A O 1
ATOM 718 N N . ARG A 1 86 ? 11.962 2.628 -5.893 1.00 94.19 86 ARG A N 1
ATOM 719 C CA . ARG A 1 86 ? 11.843 3.729 -4.918 1.00 94.19 86 ARG A CA 1
ATOM 720 C C . ARG A 1 86 ? 10.493 4.435 -4.998 1.00 94.19 86 ARG A C 1
ATOM 722 O O . ARG A 1 86 ? 9.954 4.833 -3.969 1.00 94.19 86 ARG A O 1
ATOM 729 N N . PHE A 1 87 ? 9.929 4.576 -6.197 1.00 94.69 87 PHE A N 1
ATOM 730 C CA . PHE A 1 87 ? 8.588 5.127 -6.359 1.00 94.69 87 PHE A CA 1
ATOM 731 C C . PHE A 1 87 ? 7.542 4.290 -5.615 1.00 94.69 87 PHE A C 1
ATOM 733 O O . PHE A 1 87 ? 6.823 4.838 -4.780 1.00 94.69 87 PHE A O 1
ATOM 740 N N . LEU A 1 88 ? 7.486 2.978 -5.847 1.00 94.75 88 LEU A N 1
ATOM 741 C CA . LEU A 1 88 ? 6.513 2.110 -5.176 1.00 94.75 88 LEU A CA 1
ATOM 742 C C . LEU A 1 88 ? 6.787 1.985 -3.665 1.00 94.75 88 LEU A C 1
ATOM 744 O O . LEU A 1 88 ? 5.849 2.015 -2.869 1.00 94.75 88 LEU A O 1
ATOM 748 N N . GLN A 1 89 ? 8.055 1.972 -3.242 1.00 95.06 89 GLN A N 1
ATOM 749 C CA . GLN A 1 89 ? 8.421 2.045 -1.820 1.00 95.06 89 GLN A CA 1
ATOM 750 C C . GLN A 1 89 ? 7.888 3.322 -1.164 1.00 95.06 89 GLN A C 1
ATOM 752 O O . GLN A 1 89 ? 7.290 3.262 -0.094 1.00 95.06 89 GLN A O 1
ATOM 757 N N . SER A 1 90 ? 8.027 4.478 -1.824 1.00 94.31 90 SER A N 1
ATOM 758 C CA . SER A 1 90 ? 7.504 5.753 -1.307 1.00 94.31 90 SER A CA 1
ATOM 759 C C . SER A 1 90 ? 5.974 5.774 -1.187 1.00 94.31 90 SER A C 1
ATOM 761 O O . SER A 1 90 ? 5.425 6.514 -0.370 1.00 94.31 90 SER A O 1
ATOM 763 N N . ARG A 1 91 ? 5.283 4.930 -1.964 1.00 94.50 91 ARG A N 1
ATOM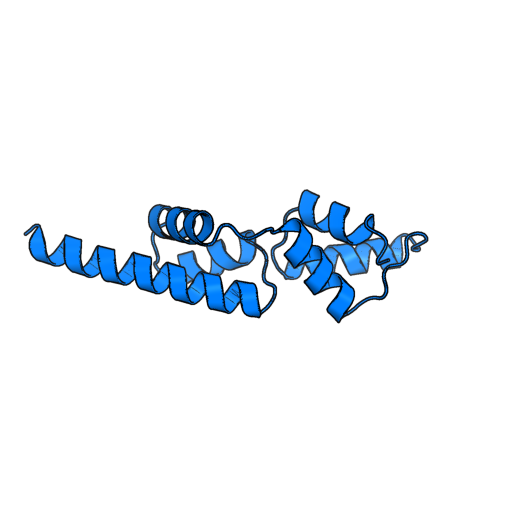 764 C CA . ARG A 1 91 ? 3.833 4.706 -1.876 1.00 94.50 91 ARG A CA 1
ATOM 765 C C . ARG A 1 91 ? 3.442 3.698 -0.792 1.00 94.50 91 ARG A C 1
ATOM 767 O O . ARG A 1 91 ? 2.253 3.557 -0.521 1.00 94.50 91 ARG A O 1
ATOM 774 N N . GLY A 1 92 ? 4.408 3.059 -0.130 1.00 95.19 92 GLY A N 1
ATOM 775 C CA . GLY A 1 92 ? 4.195 2.153 1.002 1.00 95.19 92 GLY A CA 1
ATOM 776 C C . GLY A 1 92 ? 3.875 0.713 0.623 1.00 95.19 92 GLY A C 1
ATOM 777 O O . GLY A 1 92 ? 3.201 0.028 1.392 1.00 95.19 92 GLY A O 1
ATOM 778 N N . PHE A 1 93 ? 4.304 0.266 -0.557 1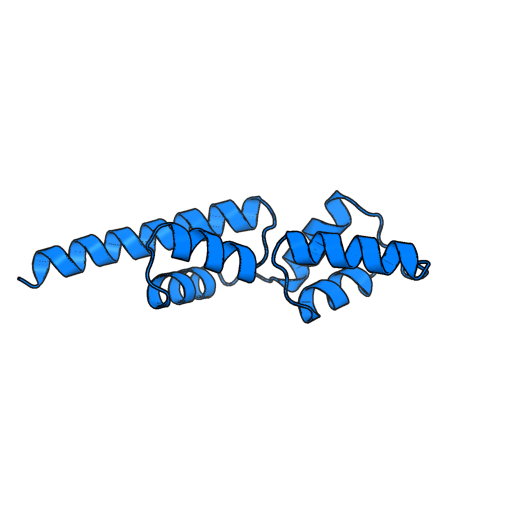.00 96.06 93 PHE A N 1
ATOM 779 C CA . PHE A 1 93 ? 4.199 -1.134 -0.958 1.00 96.06 93 PHE A CA 1
ATOM 780 C C . PHE A 1 93 ? 5.346 -1.971 -0.379 1.00 96.06 93 PHE A C 1
ATOM 782 O O . PHE A 1 93 ? 6.473 -1.490 -0.243 1.00 96.06 93 PHE A O 1
ATOM 789 N N . ASN A 1 94 ? 5.049 -3.232 -0.057 1.00 94.38 94 ASN A N 1
ATOM 790 C CA . ASN A 1 94 ? 6.045 -4.202 0.393 1.00 94.38 94 ASN A CA 1
ATOM 791 C C . ASN A 1 94 ? 6.981 -4.604 -0.758 1.00 94.38 94 ASN A C 1
ATOM 793 O O . ASN A 1 94 ? 6.577 -4.518 -1.922 1.00 94.38 94 ASN A O 1
ATOM 797 N N . PRO A 1 95 ? 8.196 -5.101 -0.457 1.00 93.69 95 PRO A N 1
ATOM 798 C CA . PRO A 1 95 ? 9.127 -5.599 -1.470 1.00 93.69 95 PRO A CA 1
ATOM 799 C C . PRO A 1 95 ? 8.504 -6.611 -2.439 1.00 93.69 95 PRO A C 1
ATOM 801 O O . PRO A 1 95 ? 8.756 -6.521 -3.638 1.00 93.69 95 PRO A O 1
ATOM 804 N N . ASP A 1 96 ? 7.640 -7.505 -1.953 1.00 94.62 96 ASP A N 1
ATOM 805 C CA . ASP A 1 96 ? 6.977 -8.509 -2.794 1.00 94.62 96 ASP A CA 1
ATOM 806 C C . ASP A 1 96 ? 5.990 -7.890 -3.788 1.00 94.62 96 ASP A C 1
ATOM 808 O O . ASP A 1 96 ? 6.012 -8.233 -4.968 1.00 94.62 96 ASP A O 1
ATOM 812 N N . HIS A 1 97 ? 5.189 -6.910 -3.355 1.00 95.12 97 HIS A N 1
ATOM 813 C CA . HIS A 1 97 ? 4.265 -6.191 -4.243 1.00 95.12 97 HIS A CA 1
ATOM 814 C C . HIS A 1 97 ? 5.032 -5.375 -5.292 1.00 95.12 97 HIS A C 1
ATOM 816 O O . HIS A 1 97 ? 4.625 -5.279 -6.446 1.00 95.12 97 HIS A O 1
ATOM 822 N N . ILE A 1 98 ? 6.162 -4.784 -4.889 1.00 93.81 98 ILE A N 1
ATOM 823 C CA . ILE A 1 98 ? 7.039 -4.022 -5.784 1.00 93.81 98 ILE A CA 1
ATOM 824 C C . ILE A 1 98 ? 7.631 -4.939 -6.847 1.00 93.81 98 ILE A C 1
ATOM 826 O O . ILE A 1 98 ? 7.648 -4.579 -8.020 1.00 93.81 98 ILE A O 1
ATOM 830 N N . ARG A 1 99 ? 8.133 -6.106 -6.437 1.00 92.38 99 ARG A N 1
ATOM 831 C CA . ARG A 1 99 ? 8.718 -7.087 -7.346 1.00 92.38 99 ARG A CA 1
ATOM 832 C C . ARG A 1 99 ? 7.686 -7.572 -8.357 1.00 92.38 99 ARG A C 1
ATOM 834 O O . ARG A 1 99 ? 7.960 -7.507 -9.547 1.00 92.38 99 ARG A O 1
ATOM 841 N N . TYR A 1 100 ? 6.495 -7.937 -7.887 1.00 93.44 100 TYR A N 1
ATOM 842 C CA . TYR A 1 100 ? 5.374 -8.312 -8.745 1.00 93.44 100 TYR A CA 1
ATOM 843 C C . TYR A 1 100 ? 5.063 -7.227 -9.784 1.00 93.44 100 TYR A C 1
ATOM 845 O O . TYR A 1 100 ? 5.130 -7.485 -10.977 1.00 93.44 100 TYR A O 1
ATOM 853 N N . ALA A 1 101 ? 4.855 -5.978 -9.359 1.00 92.25 101 ALA A N 1
ATOM 854 C CA . ALA A 1 101 ? 4.535 -4.881 -10.277 1.00 92.25 101 ALA A CA 1
ATOM 855 C C . ALA A 1 101 ? 5.627 -4.594 -11.333 1.00 92.25 101 ALA A C 1
ATOM 857 O O . ALA A 1 101 ? 5.333 -4.011 -12.374 1.00 92.25 101 ALA A O 1
ATOM 858 N N . LEU A 1 102 ? 6.885 -4.962 -11.064 1.00 89.56 102 LEU A N 1
ATOM 859 C CA . LEU A 1 102 ? 8.004 -4.803 -12.000 1.00 89.56 102 LEU A CA 1
ATOM 860 C C . LEU A 1 102 ? 8.178 -5.994 -12.948 1.00 89.56 102 LEU A C 1
ATOM 862 O O . LEU A 1 102 ? 8.729 -5.815 -14.031 1.00 89.56 102 LEU A O 1
ATOM 866 N N . GLU A 1 103 ? 7.782 -7.190 -12.520 1.00 88.69 103 GLU A N 1
ATOM 867 C CA . GLU A 1 103 ? 7.957 -8.443 -13.262 1.00 88.69 103 GLU A CA 1
ATOM 868 C C . GLU A 1 103 ? 6.711 -8.811 -14.080 1.00 88.69 103 GLU A C 1
ATOM 870 O O . GLU A 1 103 ? 6.838 -9.531 -15.067 1.00 88.69 103 GLU A O 1
ATOM 875 N N . THR A 1 104 ? 5.535 -8.285 -13.723 1.00 86.12 104 THR A N 1
ATOM 876 C CA . THR A 1 104 ? 4.282 -8.517 -14.449 1.00 86.12 104 THR A CA 1
ATOM 877 C C . THR A 1 104 ? 4.226 -7.676 -15.736 1.00 86.12 104 THR A C 1
ATOM 879 O O . THR A 1 104 ? 4.180 -6.437 -15.674 1.00 86.12 104 THR A O 1
ATOM 882 N N . PRO A 1 105 ? 4.212 -8.312 -16.924 1.00 70.62 105 PRO A N 1
ATOM 883 C CA . PRO A 1 105 ? 3.915 -7.632 -18.179 1.00 70.62 105 PRO A CA 1
ATOM 884 C C . PRO A 1 105 ? 2.447 -7.196 -18.171 1.00 70.62 105 PRO A C 1
ATOM 886 O O . PRO A 1 105 ? 1.591 -7.922 -17.676 1.00 70.62 105 PRO A O 1
ATOM 889 N N . THR A 1 106 ? 2.144 -6.021 -18.721 1.00 64.62 106 THR A N 1
ATOM 890 C CA . THR A 1 106 ? 0.741 -5.683 -19.010 1.00 64.62 106 THR A CA 1
ATOM 891 C C . THR A 1 106 ? 0.393 -6.347 -20.340 1.00 64.62 106 THR A C 1
ATOM 893 O O . THR A 1 106 ? 1.132 -6.123 -21.300 1.00 64.62 106 THR A O 1
ATOM 896 N N . GLU A 1 107 ? -0.646 -7.186 -20.368 1.00 56.25 107 GLU A N 1
ATOM 897 C CA . GLU A 1 107 ? -1.215 -7.755 -21.606 1.00 56.25 107 GLU A CA 1
ATOM 898 C C . GLU A 1 107 ? -1.844 -6.682 -22.506 1.00 56.25 107 GLU A C 1
ATOM 900 O O . GLU A 1 107 ? -2.389 -5.687 -21.967 1.00 56.25 107 GLU A O 1
#

Foldseek 3Di:
DPPVVVVVVVVLLVVLLVLVVVLLVVLAALQVSQVVSVVVVRDNVSNVVSVVVVVDDNLVSLLVVLVVPDAQDQPDDPVVLVVSLVVNVVSPHDPVSSVSSNNDHDD

Solvent-accessible surface area (backbone atoms only — not comparable to full-atom values): 5964 Å² total; per-residue (Å²): 122,69,75,56,56,57,52,53,51,57,48,49,34,52,50,34,36,54,51,48,53,57,34,50,74,68,44,42,22,69,58,42,50,51,54,58,40,46,74,72,69,46,56,67,70,38,46,53,51,28,55,59,72,65,67,68,62,60,46,61,41,37,30,58,45,44,58,74,78,40,82,71,59,80,89,58,55,71,71,57,46,51,53,55,47,52,53,41,47,76,35,18,40,52,74,68,27,46,49,47,38,54,69,50,73,73,133